Protein AF-A0A955FP61-F1 (afdb_monomer_lite)

Radius of gyration: 30.94 Å; chains: 1; bounding box: 85×29×82 Å

pLDDT: mean 74.04, std 17.56, range [42.38, 94.94]

Foldseek 3Di:
DDDDDDDDDDDDDDDDDDDDDDDDPDPPDPPPPVPDPVVVVVVVVVVVVVVVVVVVVVVVVVVPPPPPPPPVLLVLLCVLVPDQDLVVLCVVCVVVLVVLVVVLVPDDLLPDDQVNLSSLVVNLSNCVSNVVVVSVVVSVVSLVVSVVNPNPSCSYPNNDD

Secondary structure (DSSP, 8-state):
-------------------------------------HHHHHHHHHHHHHHHHHHHHHHHHTT-----TTTHHHHHHHHHHH---HHHHHHHHHHHHHHHHHHHHHS-GGG--HHHHHHHHHHHHHHHHTT-HHHHHHHHHHHHHHHHTT--TT-STT---

Sequence (161 aa):
MKSLKKENDGGVSSGVSESDNSKDKATGKPRFSKKIPLGLIVLVLLIIVTLVNVGFYVNKKNKTNDTPINEESTKNLRDITNNSDAGSLAQQFGRDYDMTKKEVKNSNPANWDKEMLDKAYFNLLYADKAGAFTEVYEFLSVIEVAQKIGVNIDDNSYGID

Structure (mmCIF, N/CA/C/O backbone):
data_AF-A0A955FP61-F1
#
_entry.id   AF-A0A955FP61-F1
#
loop_
_atom_site.group_PDB
_atom_site.id
_atom_site.type_symbol
_atom_site.label_atom_id
_atom_site.label_alt_id
_atom_site.label_comp_id
_atom_site.label_asym_id
_atom_site.label_entity_id
_atom_site.label_seq_id
_atom_site.pdbx_PDB_ins_code
_atom_site.Cartn_x
_atom_site.Cartn_y
_atom_site.Cartn_z
_atom_site.occupancy
_atom_site.B_iso_or_equiv
_atom_site.auth_seq_id
_atom_site.auth_comp_id
_atom_site.auth_asym_id
_atom_site.auth_atom_id
_atom_site.pdbx_PDB_model_num
ATOM 1 N N . MET A 1 1 ? 59.613 -5.692 20.000 1.00 48.16 1 MET A N 1
ATOM 2 C CA . MET A 1 1 ? 60.348 -5.035 21.108 1.00 48.16 1 MET A CA 1
ATOM 3 C C . MET A 1 1 ? 59.548 -3.833 21.595 1.00 48.16 1 MET A C 1
ATOM 5 O O . MET A 1 1 ? 58.988 -3.140 20.761 1.00 48.16 1 MET A O 1
ATOM 9 N N . LYS A 1 2 ? 59.577 -3.608 22.917 1.00 52.34 2 LYS A N 1
ATOM 10 C CA . LYS A 1 2 ? 58.982 -2.520 23.727 1.00 52.34 2 LYS A CA 1
ATOM 11 C C . LYS A 1 2 ? 57.487 -2.611 24.080 1.00 52.34 2 LYS A C 1
ATOM 13 O O . LYS A 1 2 ? 56.613 -2.037 23.450 1.00 52.34 2 LYS A O 1
ATOM 18 N N . SER A 1 3 ? 57.297 -3.328 25.188 1.00 56.00 3 SER A N 1
ATOM 19 C CA . SER A 1 3 ? 56.331 -3.091 26.267 1.00 56.00 3 SER A CA 1
ATOM 20 C C . SER A 1 3 ? 56.427 -1.669 26.850 1.00 56.00 3 SER A C 1
ATOM 22 O O . SER A 1 3 ? 57.508 -1.085 26.780 1.00 56.00 3 SER A O 1
ATOM 24 N N . LEU A 1 4 ? 55.324 -1.181 27.442 1.00 63.31 4 LEU A N 1
ATOM 25 C CA . LEU A 1 4 ? 55.199 -0.248 28.589 1.00 63.31 4 LEU A CA 1
ATOM 26 C C . LEU A 1 4 ? 53.685 -0.073 28.868 1.00 63.31 4 LEU A C 1
ATOM 28 O O . LEU A 1 4 ? 53.003 0.636 28.139 1.00 63.31 4 LEU A O 1
ATOM 32 N N . LYS A 1 5 ? 53.038 -0.906 29.694 1.00 57.28 5 LYS A N 1
ATOM 33 C CA . LYS A 1 5 ? 52.807 -0.772 31.152 1.00 57.28 5 LYS A CA 1
ATOM 34 C C . LYS A 1 5 ? 52.731 0.673 31.680 1.00 57.28 5 LYS A C 1
ATOM 36 O O . LYS A 1 5 ? 53.753 1.349 31.775 1.00 57.28 5 LYS A O 1
ATOM 41 N N . LYS A 1 6 ? 51.543 1.075 32.150 1.00 60.59 6 LYS A N 1
ATOM 42 C CA . LYS A 1 6 ? 51.403 1.927 33.339 1.00 60.59 6 LYS A CA 1
ATOM 43 C C . LYS A 1 6 ? 50.097 1.628 34.081 1.00 60.59 6 LYS A C 1
ATOM 45 O O . LYS A 1 6 ? 49.010 1.893 33.580 1.00 60.59 6 LYS A O 1
ATOM 50 N N . GLU A 1 7 ? 50.275 1.026 35.254 1.00 52.94 7 GLU A N 1
ATOM 51 C CA . GLU A 1 7 ? 49.359 1.043 36.395 1.00 52.94 7 GLU A CA 1
ATOM 52 C C . GLU A 1 7 ? 49.096 2.489 36.839 1.00 52.94 7 GLU A C 1
ATOM 54 O O . GLU A 1 7 ? 49.982 3.342 36.728 1.00 52.94 7 GLU A O 1
ATOM 59 N N . ASN A 1 8 ? 47.915 2.739 37.405 1.00 55.47 8 ASN A N 1
ATOM 60 C CA . ASN A 1 8 ? 47.869 3.446 38.678 1.00 55.47 8 ASN A CA 1
ATOM 61 C C . ASN A 1 8 ? 46.594 3.118 39.460 1.00 55.47 8 ASN A C 1
ATOM 63 O O . ASN A 1 8 ? 45.474 3.260 38.971 1.00 55.47 8 ASN A O 1
ATOM 67 N N . ASP A 1 9 ? 46.869 2.670 40.677 1.00 50.94 9 ASP A N 1
ATOM 68 C CA . ASP A 1 9 ? 46.003 2.329 41.790 1.00 50.94 9 ASP A CA 1
ATOM 69 C C . ASP A 1 9 ? 45.266 3.532 42.398 1.00 50.94 9 ASP A C 1
ATOM 71 O O . ASP A 1 9 ? 45.681 4.684 42.260 1.00 50.94 9 ASP A O 1
ATOM 75 N N . GLY A 1 10 ? 44.250 3.216 43.207 1.00 43.62 10 GLY A N 1
ATOM 76 C CA . GLY A 1 10 ? 43.771 4.068 44.299 1.00 43.62 10 GLY A CA 1
ATOM 77 C C . GLY A 1 10 ? 42.318 4.523 44.124 1.00 43.62 10 GLY A C 1
ATOM 78 O O . GLY A 1 10 ? 41.985 5.183 43.155 1.00 43.62 10 GLY A O 1
ATOM 79 N N . GLY A 1 11 ? 41.383 4.242 45.025 1.00 45.00 11 GLY A N 1
ATOM 80 C CA . GLY A 1 11 ? 41.526 3.652 46.340 1.00 45.00 11 GLY A CA 1
ATOM 81 C C . GLY A 1 11 ? 40.166 3.349 46.960 1.00 45.00 11 GLY A C 1
ATOM 82 O O . GLY A 1 11 ? 39.131 3.907 46.601 1.00 45.00 11 GLY A O 1
ATOM 83 N N . VAL A 1 12 ? 40.224 2.416 47.900 1.00 54.06 12 VAL A N 1
ATOM 84 C CA . VAL A 1 12 ? 39.180 2.043 48.849 1.00 54.06 12 VAL A CA 1
ATOM 85 C C . VAL A 1 12 ? 38.839 3.242 49.737 1.00 54.06 12 VAL A C 1
ATOM 87 O O . VAL A 1 12 ? 39.737 3.872 50.289 1.00 54.06 12 VAL A O 1
ATOM 90 N N . SER A 1 13 ? 37.550 3.502 49.954 1.00 53.47 13 SER A N 1
ATOM 91 C CA . SER A 1 13 ? 37.091 4.123 51.198 1.00 53.47 13 SER A CA 1
ATOM 92 C C . SER A 1 13 ? 35.732 3.556 51.587 1.00 53.47 13 SER A C 1
ATOM 94 O O . SER A 1 13 ? 34.694 3.856 51.001 1.00 53.47 13 SER A O 1
ATOM 96 N N . SER A 1 14 ? 35.788 2.671 52.573 1.00 49.84 14 SER A N 1
ATOM 97 C CA . SER A 1 14 ? 34.681 2.194 53.384 1.00 49.84 14 SER A CA 1
ATOM 98 C C . SER A 1 14 ? 34.187 3.319 54.293 1.00 49.84 14 SER A C 1
ATOM 100 O O . SER A 1 14 ? 34.915 3.760 55.180 1.00 49.84 14 SER A O 1
ATOM 102 N N . GLY A 1 15 ? 32.939 3.738 54.101 1.00 47.25 15 GLY A N 1
ATOM 103 C CA . GLY A 1 15 ? 32.217 4.629 55.003 1.00 47.25 15 GLY A CA 1
ATOM 104 C C . GLY A 1 15 ? 30.875 4.014 55.364 1.00 47.25 15 GLY A C 1
ATOM 105 O O . GLY A 1 15 ? 29.872 4.276 54.709 1.00 47.25 15 GLY A O 1
ATOM 106 N N . VAL A 1 16 ? 30.881 3.165 56.391 1.00 50.62 16 VAL A N 1
ATOM 107 C CA . VAL A 1 16 ? 29.680 2.772 57.131 1.00 50.62 16 VAL A CA 1
ATOM 108 C C . VAL A 1 16 ? 29.126 4.024 57.807 1.00 50.62 16 VAL A C 1
ATOM 110 O O . VAL A 1 16 ? 29.839 4.726 58.522 1.00 50.62 16 VAL A O 1
ATOM 113 N N . SER A 1 17 ? 27.853 4.317 57.577 1.00 54.22 17 SER A N 1
ATOM 114 C CA . SER A 1 17 ? 27.073 5.247 58.392 1.00 54.22 17 SER A CA 1
ATOM 115 C C . SER A 1 17 ? 25.663 4.695 58.483 1.00 54.22 17 SER A C 1
ATOM 117 O O . SER A 1 17 ? 24.809 4.916 57.630 1.00 54.22 17 SER A O 1
ATOM 119 N N . GLU A 1 18 ? 25.487 3.891 59.517 1.00 50.50 18 GLU A N 1
ATOM 120 C CA . GLU A 1 18 ? 24.214 3.467 60.062 1.00 50.50 18 GLU A CA 1
ATOM 121 C C . GLU A 1 18 ? 23.531 4.709 60.652 1.00 50.50 18 GLU A C 1
ATOM 123 O O . GLU A 1 18 ? 24.059 5.348 61.563 1.00 50.50 18 GLU A O 1
ATOM 128 N N . SER A 1 19 ? 22.389 5.101 60.086 1.00 53.44 19 SER A N 1
ATOM 129 C CA . SER A 1 19 ? 21.472 6.034 60.737 1.00 53.44 19 SER A CA 1
ATOM 130 C C . SER A 1 19 ? 20.090 5.403 60.796 1.00 53.44 19 SER A C 1
ATOM 132 O O . SER A 1 19 ? 19.280 5.515 59.872 1.00 53.44 19 SER A O 1
ATOM 134 N N . ASP A 1 20 ? 19.826 4.752 61.920 1.00 60.22 20 ASP A N 1
ATOM 135 C CA . ASP A 1 20 ? 18.477 4.580 62.420 1.00 60.22 20 ASP A CA 1
ATOM 136 C C . ASP A 1 20 ? 17.852 5.959 62.631 1.00 60.22 20 ASP A C 1
ATOM 138 O O . ASP A 1 20 ? 18.305 6.735 63.475 1.00 60.22 20 ASP A O 1
ATOM 142 N N . ASN A 1 21 ? 16.784 6.263 61.891 1.00 48.12 21 ASN A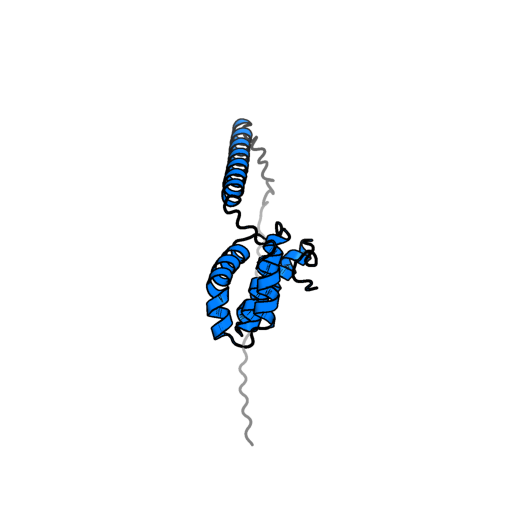 N 1
ATOM 143 C CA . ASN A 1 21 ? 15.639 6.921 62.505 1.00 48.12 21 ASN A CA 1
ATOM 144 C C . ASN A 1 21 ? 14.383 6.927 61.624 1.00 48.12 21 ASN A C 1
ATOM 146 O O . ASN A 1 21 ? 14.282 7.640 60.633 1.00 48.12 21 ASN A O 1
ATOM 150 N N . SER A 1 22 ? 13.367 6.268 62.180 1.00 47.19 22 SER A N 1
ATOM 151 C CA . SER A 1 22 ? 12.054 6.859 62.440 1.00 47.19 22 SER A CA 1
ATOM 152 C C . SER A 1 22 ? 11.037 6.972 61.298 1.00 47.19 22 SER A C 1
ATOM 154 O O . SER A 1 22 ? 11.179 7.742 60.353 1.00 47.19 22 SER A O 1
ATOM 156 N N . LYS A 1 23 ? 9.888 6.355 61.603 1.00 51.38 23 LYS A N 1
ATOM 157 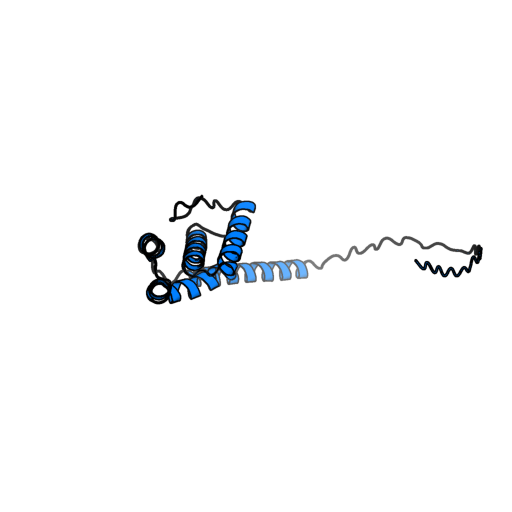C CA . LYS A 1 23 ? 8.517 6.817 61.339 1.00 51.38 23 LYS A CA 1
ATOM 158 C C . LYS A 1 23 ? 7.918 6.497 59.974 1.00 51.38 23 LYS A C 1
ATOM 160 O O . LYS A 1 23 ? 7.997 7.255 59.014 1.00 51.38 23 LYS A O 1
ATOM 165 N N . ASP A 1 24 ? 7.161 5.401 59.987 1.00 58.34 24 ASP A N 1
ATOM 166 C CA . ASP A 1 24 ? 5.723 5.428 59.705 1.00 58.34 24 ASP A CA 1
ATOM 167 C C . ASP A 1 24 ? 5.303 6.261 58.492 1.00 58.34 24 ASP A C 1
ATOM 169 O O . ASP A 1 24 ? 4.616 7.280 58.599 1.00 58.34 24 ASP A O 1
ATOM 173 N N . LYS A 1 25 ? 5.628 5.773 57.292 1.00 54.69 25 LYS A N 1
ATOM 174 C CA . LYS A 1 25 ? 4.861 6.150 56.103 1.00 54.69 25 LYS A CA 1
ATOM 175 C C . LYS A 1 25 ? 3.592 5.310 56.067 1.00 54.69 25 LYS A C 1
ATOM 177 O O . LYS A 1 25 ? 3.543 4.237 55.470 1.00 54.69 25 LYS A O 1
ATOM 182 N N . ALA A 1 26 ? 2.565 5.826 56.736 1.00 56.03 26 ALA A N 1
ATOM 183 C CA . ALA A 1 26 ? 1.195 5.367 56.597 1.00 56.03 26 ALA A CA 1
ATOM 184 C C . ALA A 1 26 ? 0.851 5.217 55.106 1.00 56.03 26 ALA A C 1
ATOM 186 O O . ALA A 1 26 ? 0.808 6.190 54.349 1.00 56.03 26 ALA A O 1
ATOM 187 N N . THR A 1 27 ? 0.600 3.981 54.683 1.00 58.41 27 THR A N 1
ATOM 188 C CA . THR A 1 27 ? 0.040 3.632 53.378 1.00 58.41 27 THR A CA 1
ATOM 189 C C . THR A 1 27 ? -1.433 4.028 53.356 1.00 58.41 27 THR A C 1
ATOM 191 O O . THR A 1 27 ? -2.349 3.208 53.425 1.00 58.41 27 THR A O 1
ATOM 194 N N . GLY A 1 28 ? -1.675 5.335 53.269 1.00 53.75 28 GLY A N 1
ATOM 195 C CA . GLY A 1 28 ? -2.986 5.880 52.961 1.00 53.75 28 GLY A CA 1
ATOM 196 C C . GLY A 1 28 ? -3.380 5.451 51.553 1.00 53.75 28 GLY A C 1
ATOM 197 O O . GLY A 1 28 ? -3.014 6.102 50.579 1.00 53.75 28 GLY A O 1
ATOM 198 N N . LYS A 1 29 ? -4.123 4.342 51.437 1.00 61.84 29 LYS A N 1
ATOM 199 C CA . LYS A 1 29 ? -4.832 3.988 50.202 1.00 61.84 29 LYS A CA 1
ATOM 200 C C . LYS A 1 29 ? -5.656 5.207 49.774 1.00 61.84 29 LYS A C 1
ATOM 202 O O . LYS A 1 29 ? -6.513 5.635 50.553 1.00 61.84 29 LYS A O 1
ATOM 207 N N . PRO A 1 30 ? -5.462 5.756 48.565 1.00 55.22 30 PRO A N 1
ATOM 208 C CA . PRO A 1 30 ? -6.312 6.828 48.088 1.00 55.22 30 PRO A CA 1
ATOM 209 C C . PRO A 1 30 ? -7.721 6.264 47.861 1.00 55.22 30 PRO A C 1
ATOM 211 O O . PRO A 1 30 ? -8.011 5.638 46.844 1.00 55.22 30 PRO A O 1
ATOM 214 N N . ARG A 1 31 ? -8.621 6.466 48.829 1.00 57.84 31 ARG A N 1
ATOM 215 C CA . ARG A 1 31 ? -10.066 6.272 48.652 1.00 57.84 31 ARG A CA 1
ATOM 216 C C . ARG A 1 31 ? -10.605 7.412 47.788 1.00 57.84 31 ARG A C 1
ATOM 218 O O . ARG A 1 31 ? -11.306 8.295 48.269 1.00 57.84 31 ARG A O 1
ATOM 225 N N . PHE A 1 32 ? -10.297 7.397 46.495 1.00 54.22 32 PHE A N 1
ATOM 226 C CA . PHE A 1 32 ? -11.012 8.221 45.523 1.00 54.22 32 PHE A CA 1
ATOM 227 C C . PHE A 1 32 ? -12.272 7.487 45.064 1.00 54.22 32 PHE A C 1
ATOM 229 O O . PHE A 1 32 ? -12.376 7.061 43.921 1.00 54.22 32 PHE A O 1
ATOM 236 N N . SER A 1 33 ? -13.278 7.385 45.937 1.00 56.75 33 SER A N 1
ATOM 237 C CA . SER A 1 33 ? -14.651 7.153 45.474 1.00 56.75 33 SER A CA 1
ATOM 238 C C . SER A 1 33 ? -15.241 8.490 45.019 1.00 56.75 33 SER A C 1
ATOM 240 O O . SER A 1 33 ? -16.196 9.006 45.607 1.00 56.75 33 SER A O 1
ATOM 242 N N . LYS A 1 34 ? -14.631 9.111 44.003 1.00 61.41 34 LYS A N 1
ATOM 243 C CA . LYS A 1 34 ? -15.261 10.240 43.319 1.00 61.41 34 LYS A CA 1
ATOM 244 C C . LYS A 1 34 ? -16.435 9.658 42.544 1.00 61.41 34 LYS A C 1
ATOM 246 O O . LYS A 1 34 ? -16.255 9.073 41.482 1.00 61.41 34 LYS A O 1
ATOM 251 N N . LYS A 1 35 ? -17.632 9.761 43.126 1.00 69.94 35 LYS A N 1
ATOM 252 C CA . LYS A 1 35 ? -18.886 9.483 42.428 1.00 69.94 35 LYS A CA 1
ATOM 253 C C . LYS A 1 35 ? -18.916 10.417 41.224 1.00 69.94 35 LYS A C 1
ATOM 255 O O . LYS A 1 35 ? -19.054 11.626 41.393 1.00 69.94 35 LYS A O 1
ATOM 260 N N . ILE A 1 36 ? -18.686 9.869 40.035 1.00 67.88 36 ILE A N 1
ATOM 261 C CA . ILE A 1 36 ? -18.787 10.637 38.799 1.00 67.88 36 ILE A CA 1
ATOM 262 C C . ILE A 1 36 ? -20.250 11.080 38.714 1.00 67.88 36 ILE A C 1
ATOM 264 O O . ILE A 1 36 ? -21.139 10.227 38.812 1.00 67.88 36 ILE A O 1
ATOM 268 N N . PRO A 1 37 ? -20.529 12.389 38.618 1.00 77.06 37 PRO A N 1
ATOM 269 C CA . PRO A 1 37 ? -21.898 12.857 38.516 1.00 77.06 37 PRO A CA 1
ATOM 270 C C . PRO A 1 37 ? -22.517 12.231 37.268 1.00 77.06 37 PRO A C 1
ATOM 272 O O . PRO A 1 37 ? -21.933 12.295 36.187 1.00 77.06 37 PRO A O 1
ATOM 275 N N . LEU A 1 38 ? -23.688 11.613 37.427 1.00 75.25 38 LEU A N 1
ATOM 276 C CA . LEU A 1 38 ? -24.368 10.857 36.370 1.00 75.25 38 LEU A CA 1
ATOM 277 C C . LEU A 1 38 ? -24.505 11.680 35.071 1.00 75.25 38 LEU A C 1
ATOM 279 O O . LEU A 1 38 ? -24.366 11.144 33.977 1.00 75.25 38 LEU A O 1
ATOM 283 N N . GLY A 1 39 ? -24.669 13.003 35.195 1.00 79.69 39 GLY A N 1
ATOM 284 C CA . GLY A 1 39 ? -24.723 13.928 34.061 1.00 79.69 39 GLY A CA 1
ATOM 285 C C . GLY A 1 39 ? -23.446 13.979 33.212 1.00 79.69 39 GLY A C 1
ATOM 286 O O . GLY A 1 39 ? -23.534 14.152 32.001 1.00 79.69 39 GLY A O 1
ATOM 287 N N . LEU A 1 40 ? -22.267 13.766 33.801 1.00 78.12 40 LEU A N 1
ATOM 288 C CA . LEU A 1 40 ? -20.998 13.761 33.066 1.00 78.12 40 LEU A CA 1
ATOM 289 C C . LEU A 1 40 ? -20.823 12.470 32.256 1.00 78.12 40 LEU A C 1
ATOM 291 O O . LEU A 1 40 ? -20.284 12.510 31.156 1.00 78.12 40 LEU A O 1
ATOM 295 N N . ILE A 1 41 ? -21.361 11.346 32.743 1.00 80.00 41 ILE A N 1
ATOM 296 C CA . ILE A 1 41 ? -21.409 10.084 31.988 1.00 80.00 41 ILE A CA 1
ATOM 297 C C . ILE A 1 41 ? -22.337 10.230 30.774 1.00 80.00 41 ILE A C 1
ATOM 299 O O . ILE A 1 41 ? -21.962 9.850 29.667 1.00 80.00 41 ILE A O 1
ATOM 303 N N . VAL A 1 42 ? -23.516 10.836 30.959 1.00 83.69 42 VAL A N 1
ATOM 304 C CA . VAL A 1 42 ? -24.467 11.085 29.862 1.00 83.69 42 VAL A CA 1
ATOM 305 C C . VAL A 1 42 ? -23.868 12.023 28.809 1.00 83.69 42 VAL A C 1
ATOM 307 O O . VAL A 1 42 ? -23.976 11.742 27.618 1.00 83.69 42 VAL A O 1
ATOM 310 N N . LEU A 1 43 ? -23.177 13.091 29.224 1.00 85.25 43 LEU A N 1
ATOM 311 C CA . LEU A 1 43 ? -22.505 14.013 28.303 1.00 85.25 43 LEU A CA 1
ATOM 312 C C . LEU A 1 43 ? -21.437 13.298 27.456 1.00 85.25 43 LEU A C 1
ATOM 314 O O . LEU A 1 43 ? -21.396 13.473 26.240 1.00 85.25 43 LEU A O 1
ATOM 318 N N . VAL A 1 44 ? -20.602 12.463 28.082 1.00 84.50 44 VAL A N 1
ATOM 319 C CA . VAL A 1 44 ? -19.557 11.700 27.378 1.00 84.50 44 VAL A CA 1
ATOM 320 C C . VAL A 1 44 ? -20.173 10.715 26.383 1.00 84.50 44 VAL A C 1
ATOM 322 O O . VAL A 1 44 ? -19.708 10.632 25.247 1.00 84.50 44 VAL A O 1
ATOM 325 N N . LEU A 1 45 ? -21.254 10.024 26.756 1.00 83.69 45 LEU A N 1
ATOM 326 C CA . LEU A 1 45 ? -21.962 9.119 25.846 1.00 83.69 45 LEU A CA 1
ATOM 327 C C . LEU A 1 45 ? -22.548 9.855 24.633 1.00 83.69 45 LEU A C 1
ATOM 329 O O . LEU A 1 45 ? -22.414 9.369 23.512 1.00 83.69 45 LEU A O 1
ATOM 333 N N . LEU A 1 46 ? -23.132 11.043 24.824 1.00 85.25 46 LEU A N 1
A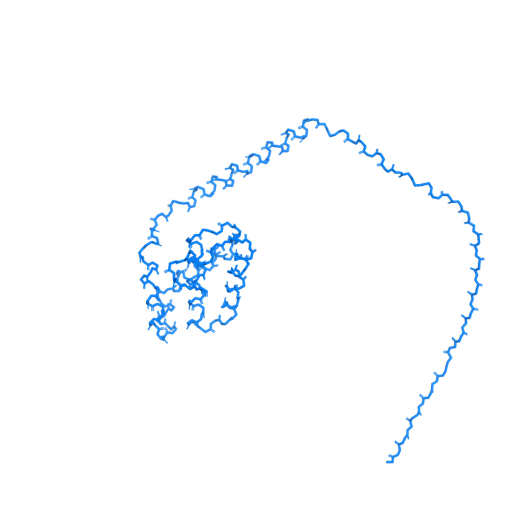TOM 334 C CA . LEU A 1 46 ? -23.651 11.854 23.716 1.00 85.25 46 LEU A CA 1
ATOM 335 C C . LEU A 1 46 ? -22.543 12.297 22.754 1.00 85.25 46 LEU A C 1
ATOM 337 O O . LEU A 1 46 ? -22.734 12.249 21.537 1.00 85.25 46 LEU A O 1
ATOM 341 N N . ILE A 1 47 ? -21.372 12.677 23.273 1.00 83.12 47 ILE A N 1
ATOM 342 C CA . ILE A 1 47 ? -20.215 13.038 22.443 1.00 83.12 47 ILE A CA 1
ATOM 343 C C . ILE A 1 47 ? -19.748 11.829 21.625 1.00 83.12 47 ILE A C 1
ATOM 345 O O . ILE A 1 47 ? -19.554 11.958 20.418 1.00 83.12 47 ILE A O 1
ATOM 349 N N . ILE A 1 48 ? -19.636 10.647 22.240 1.00 80.50 48 ILE A N 1
ATOM 350 C CA . ILE A 1 48 ? -19.228 9.416 21.543 1.00 80.50 48 ILE A CA 1
ATOM 351 C C . ILE A 1 48 ? -20.218 9.069 20.423 1.00 80.50 48 ILE A C 1
ATOM 353 O O . ILE A 1 48 ? -19.797 8.843 19.292 1.00 80.50 48 ILE A O 1
ATOM 357 N N . VAL A 1 49 ? -21.528 9.092 20.692 1.00 82.94 49 VAL A N 1
ATOM 358 C CA . VAL A 1 49 ? -22.562 8.821 19.674 1.00 82.94 49 VAL A CA 1
ATOM 359 C C . VAL A 1 49 ? -22.497 9.836 18.531 1.00 82.94 49 VAL A C 1
ATOM 361 O O . VAL A 1 49 ? -22.626 9.470 17.362 1.00 82.94 49 VAL A O 1
ATOM 364 N N . THR A 1 50 ? -22.249 11.108 18.847 1.00 77.44 50 THR A N 1
ATOM 365 C CA . THR A 1 50 ? -22.103 12.160 17.833 1.00 77.44 50 THR A CA 1
ATOM 366 C C . THR A 1 50 ? -20.866 11.922 16.965 1.00 77.44 50 THR A C 1
ATOM 368 O O . THR A 1 50 ? -20.960 12.004 15.743 1.00 77.44 50 THR A O 1
ATOM 371 N N . LEU A 1 51 ? -19.728 11.552 17.561 1.00 75.62 51 LEU A N 1
ATOM 372 C CA . LEU A 1 51 ? -18.500 11.230 16.827 1.00 75.62 51 LEU A CA 1
ATOM 373 C C . LEU A 1 51 ? -18.665 9.995 15.933 1.00 75.62 51 LEU A C 1
ATOM 375 O O . LEU A 1 51 ? -18.224 10.020 14.786 1.00 75.62 51 LEU A O 1
ATOM 379 N N . VAL A 1 52 ? -19.351 8.951 16.411 1.00 75.31 52 VAL A N 1
ATOM 380 C CA . VAL A 1 52 ? -19.662 7.755 15.608 1.00 75.31 52 VAL A CA 1
ATOM 381 C C . VAL A 1 52 ? -20.545 8.120 14.414 1.00 75.31 52 VAL A C 1
ATOM 383 O O . VAL A 1 52 ? -20.244 7.721 13.291 1.00 75.31 52 VAL A O 1
ATOM 386 N N . ASN A 1 53 ? -21.584 8.936 14.616 1.00 76.75 53 ASN A N 1
ATOM 387 C CA . ASN A 1 53 ? -22.462 9.380 13.530 1.00 76.75 53 ASN A CA 1
ATOM 388 C C . ASN A 1 53 ? -21.735 10.260 12.504 1.00 76.75 53 ASN A C 1
ATOM 390 O O . ASN A 1 53 ? -21.944 10.087 11.304 1.00 76.75 53 ASN A O 1
ATOM 394 N N . VAL A 1 54 ? -20.860 11.172 12.942 1.00 70.50 54 VAL A N 1
ATOM 395 C CA . VAL A 1 54 ? -20.043 11.997 12.035 1.00 70.50 54 VAL A CA 1
ATOM 396 C C . VAL A 1 54 ? -19.050 11.129 11.260 1.00 70.50 54 VAL A C 1
ATOM 398 O O . VAL A 1 54 ? -18.950 11.277 10.044 1.00 70.50 54 VAL A O 1
ATOM 401 N N . GLY A 1 55 ? -18.381 10.178 11.918 1.00 60.97 55 GLY A N 1
ATOM 402 C CA . GLY A 1 55 ? -17.490 9.219 11.260 1.00 60.97 55 GLY A CA 1
ATOM 403 C C . GLY A 1 55 ? -18.217 8.381 10.207 1.00 60.97 55 GLY A C 1
ATOM 404 O O . GLY A 1 55 ? -17.744 8.259 9.078 1.00 60.97 55 GLY A O 1
ATOM 405 N N . PHE A 1 56 ? -19.418 7.889 10.524 1.00 65.06 56 PHE A N 1
ATOM 406 C CA . PHE A 1 56 ? -20.250 7.141 9.578 1.00 65.06 56 PHE A CA 1
ATOM 407 C C . PHE A 1 56 ? -20.740 8.016 8.416 1.00 65.06 56 PHE A C 1
ATOM 409 O O . PHE A 1 56 ? -20.805 7.559 7.277 1.00 65.06 56 PHE A O 1
ATOM 416 N N . TYR A 1 57 ? -21.055 9.287 8.674 1.00 65.56 57 TYR A N 1
ATOM 417 C CA . TYR A 1 57 ? -21.507 10.231 7.653 1.00 65.56 57 TYR A CA 1
ATOM 418 C C . TYR A 1 57 ? -20.387 10.632 6.684 1.00 65.56 57 TYR A C 1
ATOM 420 O O . TYR A 1 57 ? -20.618 10.687 5.475 1.00 65.56 57 TYR A O 1
ATOM 428 N N . VAL A 1 58 ? -19.167 10.855 7.184 1.00 59.47 58 VAL A N 1
ATOM 429 C CA . VAL A 1 58 ? -17.978 11.095 6.348 1.00 59.47 58 VAL A CA 1
ATOM 430 C C . VAL A 1 58 ? -17.630 9.839 5.542 1.00 59.47 58 VAL A C 1
ATOM 432 O O . VAL A 1 58 ? -17.423 9.934 4.334 1.00 59.47 58 VAL A O 1
ATOM 435 N N . ASN A 1 59 ? -17.687 8.655 6.161 1.00 55.09 59 ASN A N 1
ATOM 436 C CA . ASN A 1 59 ? -17.482 7.380 5.468 1.00 55.09 59 ASN A CA 1
ATOM 437 C C . ASN A 1 59 ? -18.533 7.139 4.367 1.00 55.09 59 ASN A C 1
ATOM 439 O O . ASN A 1 59 ? -18.211 6.673 3.279 1.00 55.09 59 ASN A O 1
ATOM 443 N N . LYS A 1 60 ? -19.798 7.517 4.605 1.00 53.94 60 LYS A N 1
ATOM 444 C CA . LYS A 1 60 ? -20.878 7.380 3.617 1.00 53.94 60 LYS A CA 1
ATOM 445 C C . LYS A 1 60 ? -20.731 8.351 2.442 1.00 53.94 60 LYS A C 1
ATOM 447 O O . LYS A 1 60 ? -21.074 7.985 1.325 1.00 53.94 60 LYS A O 1
ATOM 452 N N . LYS A 1 61 ? -20.217 9.566 2.663 1.00 47.78 61 LYS A N 1
ATOM 453 C CA . LYS A 1 61 ? -20.001 10.545 1.583 1.00 47.78 61 LYS A CA 1
ATOM 454 C C . LYS A 1 61 ? -18.824 10.197 0.671 1.00 47.78 61 LYS A C 1
ATOM 456 O O . LYS A 1 61 ? -18.902 10.494 -0.518 1.00 47.78 61 LYS A O 1
ATOM 461 N N . ASN A 1 62 ? -17.809 9.498 1.181 1.00 50.72 62 ASN A N 1
ATOM 462 C CA . ASN A 1 62 ? -16.681 9.025 0.371 1.00 50.72 62 ASN A CA 1
ATOM 463 C C . ASN A 1 62 ? -17.013 7.825 -0.531 1.00 50.72 62 ASN A C 1
ATOM 465 O O . ASN A 1 62 ? -16.211 7.492 -1.393 1.00 50.72 62 ASN A O 1
ATOM 469 N N . LYS A 1 63 ? -18.204 7.226 -0.407 1.00 47.75 63 LYS A N 1
ATOM 470 C CA . LYS A 1 63 ? -18.688 6.187 -1.333 1.00 47.75 63 LYS A CA 1
ATOM 471 C C . LYS A 1 63 ? -19.371 6.739 -2.592 1.00 47.75 63 LYS A C 1
ATOM 473 O O . LYS A 1 63 ? -19.953 5.971 -3.338 1.00 47.75 63 LYS A O 1
ATOM 478 N N . THR A 1 64 ? -19.332 8.055 -2.831 1.00 42.38 64 THR A N 1
ATOM 479 C CA . THR A 1 64 ? -20.039 8.694 -3.966 1.00 42.38 64 THR A CA 1
ATOM 480 C C . THR A 1 64 ? -19.118 9.076 -5.128 1.00 42.38 64 THR A C 1
ATOM 482 O O . THR A 1 64 ? -19.438 9.984 -5.887 1.00 42.38 64 THR A O 1
ATOM 485 N N . ASN A 1 65 ? -17.984 8.390 -5.274 1.00 43.56 65 ASN A N 1
ATOM 486 C CA . ASN A 1 65 ? -17.239 8.340 -6.530 1.00 43.56 65 ASN A CA 1
ATOM 487 C C . ASN A 1 65 ? -17.229 6.883 -6.999 1.00 43.56 65 ASN A C 1
ATOM 489 O O . ASN A 1 65 ? -16.207 6.206 -6.956 1.00 43.56 65 ASN A O 1
ATOM 493 N N . ASP A 1 66 ? -18.410 6.407 -7.401 1.00 45.06 66 ASP A N 1
ATOM 494 C CA . ASP A 1 66 ? -18.568 5.215 -8.230 1.00 45.06 66 ASP A CA 1
ATOM 495 C C . ASP A 1 66 ? -17.891 5.472 -9.586 1.00 45.06 66 ASP A C 1
ATOM 497 O O . ASP A 1 66 ? -18.520 5.853 -10.572 1.00 45.06 66 ASP A O 1
ATOM 501 N N . THR A 1 67 ? -16.585 5.258 -9.647 1.00 44.12 67 THR A N 1
ATOM 502 C CA . THR A 1 67 ? -16.027 4.527 -10.782 1.00 44.12 67 THR A CA 1
ATOM 503 C C . THR A 1 67 ? -15.808 3.113 -10.274 1.00 44.12 67 THR A C 1
ATOM 505 O O . THR A 1 67 ? -14.967 2.930 -9.393 1.00 44.12 67 THR A O 1
ATOM 508 N N . PRO A 1 68 ? -16.576 2.115 -10.740 1.00 42.72 68 PRO A N 1
ATOM 509 C CA . PRO A 1 68 ? -16.368 0.743 -10.316 1.00 42.72 68 PRO A CA 1
ATOM 510 C C . PRO A 1 68 ? -14.992 0.281 -10.804 1.00 42.72 68 PRO A C 1
ATOM 512 O O . PRO A 1 68 ? -14.818 -0.077 -11.966 1.00 42.72 68 PRO A O 1
ATOM 515 N N . ILE A 1 69 ? -14.011 0.247 -9.900 1.00 48.81 69 ILE A N 1
ATOM 516 C CA . ILE A 1 69 ? -12.704 -0.393 -10.105 1.00 48.81 69 ILE A CA 1
ATOM 517 C C . ILE A 1 69 ? -12.891 -1.921 -10.008 1.00 48.81 69 ILE A C 1
ATOM 519 O O . ILE A 1 69 ? -12.248 -2.588 -9.206 1.00 48.81 69 ILE A O 1
ATOM 523 N N . ASN A 1 70 ? -13.842 -2.489 -10.757 1.00 44.03 70 ASN A N 1
ATOM 524 C CA . ASN A 1 70 ? -14.158 -3.924 -10.706 1.00 44.03 70 ASN A CA 1
ATOM 525 C C . ASN A 1 70 ? -14.026 -4.652 -12.051 1.00 44.03 70 ASN A C 1
ATOM 527 O O . ASN A 1 70 ? -14.203 -5.861 -12.100 1.00 44.03 70 ASN A O 1
ATOM 531 N N . GLU A 1 71 ? -13.607 -3.965 -13.114 1.00 46.47 71 GLU A N 1
ATOM 532 C CA . GLU A 1 71 ? -13.087 -4.623 -14.326 1.00 46.47 71 GLU A CA 1
ATOM 533 C C . GLU A 1 71 ? -11.741 -4.025 -14.759 1.00 46.47 71 GLU A C 1
ATOM 535 O O . GLU A 1 71 ? -10.834 -4.751 -15.168 1.00 46.47 71 GLU A O 1
ATOM 540 N N . GLU A 1 72 ? -11.551 -2.715 -14.585 1.00 50.12 72 GLU A N 1
ATOM 541 C CA . GLU A 1 72 ? -10.339 -2.016 -15.027 1.00 50.12 72 GLU A CA 1
ATOM 542 C C . GLU A 1 72 ? -9.093 -2.378 -14.201 1.00 50.12 72 GLU A C 1
ATOM 544 O O . GLU A 1 72 ? -8.013 -2.535 -14.758 1.00 50.12 72 GLU A O 1
ATOM 549 N N . SER A 1 73 ? -9.229 -2.644 -12.902 1.00 47.91 73 SER A N 1
ATOM 550 C CA . SER A 1 73 ? -8.132 -3.074 -12.014 1.00 47.91 73 SER A CA 1
ATOM 551 C C . SER A 1 73 ? -7.510 -4.410 -12.428 1.00 47.91 73 SER A C 1
ATOM 553 O O . SER A 1 73 ? -6.287 -4.540 -12.418 1.00 47.91 73 SER A O 1
ATOM 555 N N . THR A 1 74 ? -8.313 -5.383 -12.880 1.00 51.44 74 THR A N 1
ATOM 556 C CA . THR A 1 74 ? -7.775 -6.652 -13.416 1.00 51.44 74 THR A CA 1
ATOM 557 C C . THR A 1 74 ? -7.052 -6.463 -14.754 1.00 51.44 74 THR A C 1
ATOM 559 O O . THR A 1 74 ? -6.069 -7.153 -15.035 1.00 51.44 74 THR A O 1
ATOM 562 N N . LYS A 1 75 ? -7.486 -5.492 -15.569 1.00 54.91 75 LYS A N 1
ATOM 563 C CA . LYS A 1 75 ? -6.824 -5.120 -16.827 1.00 54.91 75 LYS A CA 1
ATOM 564 C C . LYS A 1 75 ? -5.500 -4.392 -16.571 1.00 54.91 75 LYS A C 1
ATOM 566 O O . LYS A 1 75 ? -4.483 -4.757 -17.158 1.00 54.91 75 LYS A O 1
ATOM 571 N N . ASN A 1 76 ? -5.495 -3.455 -15.624 1.00 61.28 76 ASN A N 1
ATOM 572 C CA . ASN A 1 76 ? -4.319 -2.691 -15.206 1.00 61.28 76 ASN A CA 1
ATOM 573 C C . ASN A 1 76 ? -3.191 -3.608 -14.710 1.00 61.28 76 ASN A C 1
ATOM 575 O O . ASN A 1 76 ? -2.021 -3.331 -14.928 1.00 61.28 76 ASN A O 1
ATOM 579 N N . LEU A 1 77 ? -3.534 -4.749 -14.118 1.00 63.56 77 LEU A N 1
ATOM 580 C CA . LEU A 1 77 ? -2.606 -5.764 -13.621 1.00 63.56 77 LEU A CA 1
ATOM 581 C C . LEU A 1 77 ? -1.764 -6.421 -14.716 1.00 63.56 77 LEU A C 1
ATOM 583 O O . LEU A 1 77 ? -0.536 -6.396 -14.655 1.00 63.56 77 LEU A O 1
ATOM 587 N N . ARG A 1 78 ? -2.423 -6.974 -15.747 1.00 62.44 78 ARG A N 1
ATOM 588 C CA . ARG A 1 78 ? -1.721 -7.529 -16.912 1.00 62.44 78 ARG A CA 1
ATOM 589 C C . ARG A 1 78 ? -0.850 -6.459 -17.546 1.00 62.44 78 ARG A C 1
ATOM 591 O O . ARG A 1 78 ? 0.276 -6.754 -17.925 1.00 62.44 78 ARG A O 1
ATOM 598 N N . ASP A 1 79 ? -1.345 -5.233 -17.619 1.00 64.44 79 ASP A N 1
ATOM 599 C CA . ASP A 1 79 ? -0.615 -4.132 -18.230 1.00 64.44 79 ASP A CA 1
ATOM 600 C C . ASP A 1 79 ? 0.610 -3.710 -17.393 1.00 64.44 79 ASP A C 1
ATOM 602 O O . ASP A 1 79 ? 1.664 -3.451 -17.969 1.00 64.44 79 ASP A O 1
ATOM 606 N N . ILE A 1 80 ? 0.544 -3.726 -16.056 1.00 68.12 80 ILE A N 1
ATOM 607 C CA . ILE A 1 80 ? 1.696 -3.475 -15.166 1.00 68.12 80 ILE A CA 1
ATOM 608 C C . ILE A 1 80 ? 2.711 -4.618 -15.242 1.00 68.12 80 ILE A C 1
ATOM 610 O O . ILE A 1 80 ? 3.915 -4.379 -15.345 1.00 68.12 80 ILE A O 1
ATOM 614 N N . THR A 1 81 ? 2.258 -5.874 -15.207 1.00 68.56 81 THR A N 1
ATOM 615 C CA . THR A 1 81 ? 3.159 -7.032 -15.257 1.00 68.56 81 THR A CA 1
ATOM 616 C C . THR A 1 81 ? 3.864 -7.141 -16.611 1.00 68.56 81 THR A C 1
ATOM 618 O O . THR A 1 81 ? 5.054 -7.471 -16.637 1.00 68.56 81 THR A O 1
ATOM 621 N N . ASN A 1 82 ? 3.158 -6.830 -17.705 1.00 70.75 82 ASN A N 1
ATOM 622 C CA . ASN A 1 82 ? 3.673 -6.891 -19.075 1.00 70.75 82 ASN A CA 1
ATOM 623 C C . ASN A 1 82 ? 4.473 -5.647 -19.488 1.00 70.75 82 ASN A C 1
ATOM 625 O O . ASN A 1 82 ? 5.259 -5.731 -20.432 1.00 70.75 82 ASN A O 1
ATOM 629 N N . ASN A 1 83 ? 4.312 -4.510 -18.806 1.00 66.00 83 ASN A N 1
ATOM 630 C CA . ASN A 1 83 ? 5.173 -3.354 -19.029 1.00 66.00 83 ASN A CA 1
ATOM 631 C C . ASN A 1 83 ? 6.573 -3.626 -18.462 1.00 66.00 83 ASN A C 1
ATOM 633 O O . ASN A 1 83 ? 6.768 -3.812 -17.260 1.00 66.00 83 ASN A O 1
ATOM 637 N N . SER A 1 84 ? 7.565 -3.646 -19.350 1.00 65.00 84 SER A N 1
ATOM 638 C CA . SER A 1 84 ? 8.981 -3.779 -18.991 1.00 65.00 84 SER A CA 1
ATOM 639 C C . SER A 1 84 ? 9.682 -2.434 -18.791 1.00 65.00 84 SER A C 1
ATOM 641 O O . SER A 1 84 ? 10.826 -2.412 -18.351 1.00 65.00 84 SER A O 1
ATOM 643 N N . ASP A 1 85 ? 9.029 -1.325 -19.151 1.00 78.81 85 ASP A N 1
ATOM 644 C CA . ASP A 1 85 ? 9.593 0.022 -19.083 1.00 78.81 85 ASP A CA 1
ATOM 645 C C . ASP A 1 85 ? 8.913 0.861 -17.992 1.00 78.81 85 ASP A C 1
ATOM 647 O O . ASP A 1 85 ? 7.704 1.106 -18.025 1.00 78.81 85 ASP A O 1
ATOM 651 N N . ALA A 1 86 ? 9.713 1.341 -17.039 1.00 76.69 86 ALA A N 1
ATOM 652 C CA . ALA A 1 86 ? 9.247 2.174 -15.934 1.00 76.69 86 ALA A CA 1
ATOM 653 C C . ALA A 1 86 ? 8.696 3.532 -16.410 1.00 76.69 86 ALA A C 1
ATOM 655 O O . ALA A 1 86 ? 7.795 4.085 -15.778 1.00 76.69 86 ALA A O 1
ATOM 656 N N . GLY A 1 87 ? 9.194 4.066 -17.534 1.00 74.62 87 GLY A N 1
ATOM 657 C CA . GLY A 1 87 ? 8.699 5.323 -18.104 1.00 74.62 87 GLY A CA 1
ATOM 658 C C . GLY A 1 87 ? 7.253 5.209 -18.593 1.00 74.62 87 GLY A C 1
ATOM 659 O O . GLY A 1 87 ? 6.407 6.040 -18.257 1.00 74.62 87 GLY A O 1
ATOM 660 N N . SER A 1 88 ? 6.962 4.142 -19.333 1.00 80.62 88 SER A N 1
ATOM 661 C CA . SER A 1 88 ? 5.622 3.814 -19.833 1.00 80.62 88 SER A CA 1
ATOM 662 C C . SER A 1 88 ? 4.646 3.506 -18.692 1.00 80.62 88 SER A C 1
ATOM 664 O O . SER A 1 88 ? 3.510 3.985 -18.694 1.00 80.62 88 SER A O 1
ATOM 666 N N . LEU A 1 89 ? 5.121 2.803 -17.658 1.00 81.62 89 LEU A N 1
ATOM 667 C CA . LEU A 1 89 ? 4.355 2.530 -16.444 1.00 81.62 89 LEU A CA 1
ATOM 668 C C . LEU A 1 89 ? 3.921 3.823 -15.734 1.00 81.62 89 LEU A C 1
ATOM 670 O O . LEU A 1 89 ? 2.753 3.976 -15.375 1.00 81.62 89 LEU A O 1
ATOM 674 N N . ALA A 1 90 ? 4.846 4.774 -15.572 1.00 83.38 90 ALA A N 1
ATOM 675 C CA . ALA A 1 90 ? 4.568 6.040 -14.903 1.00 83.38 90 ALA A CA 1
ATOM 676 C C . ALA A 1 90 ? 3.584 6.924 -15.679 1.00 83.38 90 ALA A C 1
ATOM 678 O O . ALA A 1 90 ? 2.735 7.577 -15.071 1.00 83.38 90 ALA A O 1
ATOM 679 N N . GLN A 1 91 ? 3.652 6.927 -17.013 1.00 82.00 91 GLN A N 1
ATOM 680 C CA . GLN A 1 91 ? 2.694 7.667 -17.839 1.00 82.00 91 GLN A CA 1
ATOM 681 C C . GLN A 1 91 ? 1.281 7.090 -17.752 1.00 82.00 91 GLN A C 1
ATOM 683 O O . GLN A 1 91 ? 0.316 7.854 -17.726 1.00 82.00 91 GLN A O 1
ATOM 688 N N . GLN A 1 92 ? 1.160 5.763 -17.707 1.00 83.62 92 GLN A N 1
ATOM 689 C CA . GLN A 1 92 ? -0.133 5.088 -17.735 1.00 83.62 92 GLN A CA 1
ATOM 690 C C . GLN A 1 92 ? -0.793 5.027 -16.352 1.00 83.62 92 GLN A C 1
ATOM 692 O O . GLN A 1 92 ? -1.985 5.291 -16.239 1.00 83.62 92 GLN A O 1
ATOM 697 N N . PHE A 1 93 ? -0.020 4.731 -15.305 1.00 87.06 93 PHE A N 1
ATOM 698 C CA . PHE A 1 93 ? -0.550 4.410 -13.974 1.00 87.06 93 PHE A CA 1
ATOM 699 C C . PHE A 1 93 ? -0.070 5.347 -12.865 1.00 87.06 93 PHE A C 1
ATOM 701 O O . PHE A 1 93 ? -0.527 5.224 -11.731 1.00 87.06 93 PHE A O 1
ATOM 708 N N . GLY A 1 94 ? 0.820 6.303 -13.152 1.00 88.50 94 GLY A N 1
ATOM 709 C CA . GLY A 1 94 ? 1.416 7.156 -12.117 1.00 88.50 94 GLY A CA 1
ATOM 710 C C . GLY A 1 94 ? 0.388 7.963 -11.318 1.00 88.50 94 GLY A C 1
ATOM 711 O O . GLY A 1 94 ? 0.519 8.100 -10.104 1.00 88.50 94 GLY A O 1
ATOM 712 N N . ARG A 1 95 ? -0.683 8.438 -11.972 1.00 89.69 95 ARG A N 1
ATOM 713 C CA . ARG A 1 95 ? -1.776 9.150 -11.287 1.00 89.69 95 ARG A CA 1
ATOM 714 C C . ARG A 1 95 ? -2.523 8.243 -10.312 1.00 89.69 95 ARG A C 1
ATOM 716 O O . ARG A 1 95 ? -2.796 8.665 -9.189 1.00 89.69 95 ARG A O 1
ATOM 723 N N . ASP A 1 96 ? -2.863 7.038 -10.754 1.00 88.38 96 ASP A N 1
ATOM 724 C CA . ASP A 1 96 ? -3.603 6.083 -9.934 1.00 88.38 96 ASP A CA 1
ATOM 725 C C . ASP A 1 96 ? -2.740 5.644 -8.759 1.00 88.38 96 ASP A C 1
ATOM 727 O O . ASP A 1 96 ? -3.206 5.707 -7.628 1.00 88.38 96 ASP A O 1
ATOM 731 N N . TYR A 1 97 ? -1.454 5.365 -8.999 1.00 92.25 97 TYR A N 1
ATOM 732 C CA . TYR A 1 97 ? -0.472 5.071 -7.958 1.00 92.25 97 TYR A CA 1
ATOM 733 C C . TYR A 1 97 ? -0.396 6.165 -6.891 1.00 92.25 97 TYR A C 1
ATOM 735 O O . TYR A 1 97 ? -0.499 5.868 -5.703 1.00 92.25 97 TYR A O 1
ATOM 743 N N . ASP A 1 98 ? -0.278 7.439 -7.267 1.00 92.06 98 ASP A N 1
ATOM 744 C CA . ASP A 1 98 ? -0.201 8.533 -6.290 1.00 92.06 98 ASP A CA 1
ATOM 745 C C . ASP A 1 98 ? -1.470 8.664 -5.433 1.00 92.06 98 ASP A C 1
ATOM 747 O O . ASP A 1 98 ? -1.405 9.044 -4.255 1.00 92.06 98 ASP A O 1
ATOM 751 N N . MET A 1 99 ? -2.628 8.367 -6.018 1.00 91.94 99 MET A N 1
ATOM 752 C CA . MET A 1 99 ? -3.923 8.405 -5.347 1.00 91.94 99 MET A CA 1
ATOM 753 C C . MET A 1 99 ? -4.088 7.205 -4.410 1.00 91.94 99 MET A C 1
ATOM 755 O O . MET A 1 99 ? -4.274 7.390 -3.202 1.00 91.94 99 MET A O 1
ATOM 759 N N . THR A 1 100 ? -3.915 5.986 -4.920 1.00 93.06 100 THR A N 1
ATOM 760 C CA . THR A 1 100 ? -4.055 4.749 -4.144 1.00 93.06 100 THR A CA 1
ATOM 761 C C . THR A 1 100 ? -2.980 4.623 -3.075 1.00 93.06 100 THR A C 1
ATOM 763 O O . THR A 1 100 ? -3.263 4.112 -1.994 1.00 93.06 100 THR A O 1
ATOM 766 N N . LYS A 1 101 ? -1.758 5.121 -3.300 1.00 94.50 101 LYS A N 1
ATOM 767 C CA . LYS A 1 101 ? 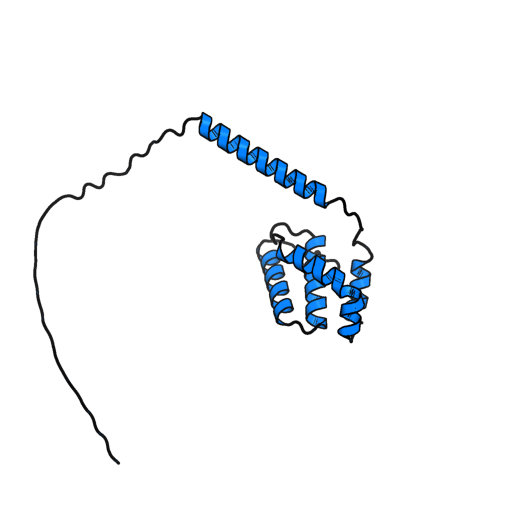-0.697 5.172 -2.278 1.00 94.50 101 LYS A CA 1
ATOM 768 C C . LYS A 1 101 ? -1.132 5.991 -1.072 1.00 94.50 101 LYS A C 1
ATOM 770 O O . LYS A 1 101 ? -0.907 5.576 0.064 1.00 94.50 101 LYS A O 1
ATOM 775 N N . LYS A 1 102 ? -1.760 7.150 -1.292 1.00 93.75 102 LYS A N 1
ATOM 776 C CA . LYS A 1 102 ? -2.274 7.995 -0.202 1.00 93.75 102 LYS A CA 1
ATOM 777 C C . LYS A 1 102 ? -3.445 7.338 0.515 1.00 93.75 102 LYS A C 1
ATOM 779 O O . LYS A 1 102 ? -3.506 7.418 1.739 1.00 93.75 102 LYS A O 1
ATOM 784 N N . GLU A 1 103 ? -4.351 6.701 -0.220 1.00 93.31 103 GLU A N 1
ATOM 785 C CA . GLU A 1 103 ? -5.478 5.973 0.372 1.00 93.31 103 GLU A CA 1
ATOM 786 C C . GLU A 1 103 ? -4.990 4.841 1.275 1.00 93.31 103 GLU A C 1
ATOM 788 O O . GLU A 1 103 ? -5.337 4.815 2.455 1.00 93.31 103 GLU A O 1
ATOM 793 N N . VAL A 1 104 ? -4.100 3.986 0.766 1.00 94.62 104 VAL A N 1
ATOM 794 C CA . VAL A 1 104 ? -3.528 2.866 1.522 1.00 94.62 104 VAL A CA 1
ATOM 795 C C . VAL A 1 104 ? -2.771 3.371 2.753 1.00 94.62 104 VAL A C 1
ATOM 797 O O . VAL A 1 104 ? -3.048 2.907 3.857 1.00 94.62 104 VAL A O 1
ATOM 800 N N . LYS A 1 105 ? -1.900 4.384 2.620 1.00 93.25 105 LYS A N 1
ATOM 801 C CA . LYS A 1 105 ? -1.124 4.930 3.755 1.00 93.25 105 LYS A CA 1
ATOM 802 C C . LYS A 1 105 ? -1.977 5.572 4.854 1.00 93.25 105 LYS A C 1
ATOM 804 O O . LYS A 1 105 ? -1.565 5.566 6.009 1.00 93.25 105 LYS A O 1
ATOM 809 N N . ASN A 1 106 ? -3.133 6.136 4.509 1.00 93.94 106 ASN A N 1
ATOM 810 C CA . ASN A 1 106 ? -4.028 6.788 5.471 1.00 93.94 106 ASN A CA 1
ATOM 811 C C . ASN A 1 106 ? -5.139 5.862 5.991 1.00 93.94 106 ASN A C 1
ATOM 813 O O . ASN A 1 106 ? -5.931 6.267 6.845 1.00 93.94 106 ASN A O 1
ATOM 817 N N . SER A 1 107 ? -5.229 4.644 5.464 1.00 94.31 107 SER A N 1
ATOM 818 C CA . SER A 1 107 ? -6.228 3.658 5.863 1.00 94.31 107 SER A CA 1
ATOM 819 C C . SER A 1 107 ? -5.766 2.836 7.073 1.00 94.31 107 SER A C 1
ATOM 821 O O . SER A 1 107 ? -4.580 2.759 7.384 1.00 94.31 107 SER A O 1
ATOM 823 N N . ASN A 1 108 ? -6.719 2.217 7.775 1.00 94.00 108 ASN A N 1
ATOM 824 C CA . ASN A 1 108 ? -6.425 1.279 8.857 1.00 94.00 108 ASN A CA 1
ATOM 825 C C . ASN A 1 108 ? -6.497 -0.163 8.323 1.00 94.00 108 ASN A C 1
ATOM 827 O O . ASN A 1 108 ? -7.608 -0.583 7.981 1.00 94.00 108 ASN A O 1
ATOM 831 N N . PRO A 1 109 ? -5.385 -0.927 8.329 1.00 94.00 109 PRO A N 1
ATOM 832 C CA . PRO A 1 109 ? -5.344 -2.317 7.871 1.00 94.00 109 PRO A CA 1
ATOM 833 C C . PRO A 1 109 ? -6.406 -3.220 8.494 1.00 94.00 109 PRO A C 1
ATOM 835 O O . PRO A 1 109 ? -6.886 -4.134 7.841 1.00 94.00 109 PRO A O 1
ATOM 838 N N . ALA A 1 110 ? -6.832 -2.949 9.733 1.00 92.69 110 ALA A N 1
ATOM 839 C CA . ALA A 1 110 ? -7.822 -3.775 10.435 1.00 92.69 110 ALA A CA 1
ATOM 840 C C . ALA A 1 110 ? -9.209 -3.779 9.782 1.00 92.69 110 ALA A C 1
ATOM 842 O O . ALA A 1 110 ? -10.021 -4.654 10.063 1.00 92.69 110 ALA A O 1
ATOM 843 N N . ASN A 1 111 ? -9.489 -2.775 8.951 1.00 93.19 111 ASN A N 1
ATOM 844 C CA . ASN A 1 111 ? -10.786 -2.571 8.319 1.00 93.19 111 ASN A CA 1
ATOM 845 C C . ASN A 1 111 ? -10.707 -2.728 6.796 1.00 93.19 111 ASN A C 1
ATOM 847 O O . ASN A 1 111 ? -11.598 -2.244 6.099 1.00 93.19 111 ASN A O 1
ATOM 851 N N . TRP A 1 112 ? -9.620 -3.303 6.276 1.00 93.31 112 TRP A N 1
ATOM 852 C CA . TRP A 1 112 ? -9.463 -3.486 4.841 1.00 93.31 112 TRP A CA 1
ATOM 853 C C . TRP A 1 112 ? -10.453 -4.519 4.329 1.00 93.31 112 TRP A C 1
ATOM 855 O O . TRP A 1 112 ? -10.519 -5.646 4.816 1.00 93.31 112 TRP A O 1
ATOM 865 N N . ASP A 1 113 ? -11.225 -4.096 3.340 1.00 92.12 113 ASP A N 1
ATOM 866 C CA . ASP A 1 113 ? -11.963 -4.979 2.462 1.00 92.12 113 ASP A CA 1
ATOM 867 C C . ASP A 1 113 ? -11.109 -5.317 1.232 1.00 92.12 113 ASP A C 1
ATOM 869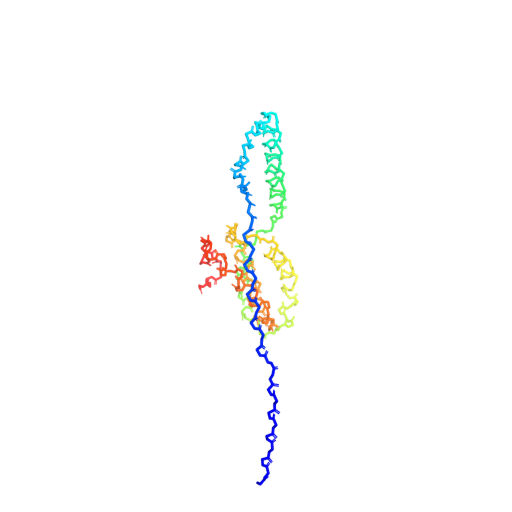 O O . ASP A 1 113 ? -9.990 -4.819 1.052 1.00 92.12 113 ASP A O 1
ATOM 873 N N . LYS A 1 114 ? -11.660 -6.172 0.373 1.00 89.12 114 LYS A N 1
ATOM 874 C CA . LYS A 1 114 ? -11.040 -6.594 -0.882 1.00 89.12 114 LYS A CA 1
ATOM 875 C C . LYS A 1 114 ? -10.562 -5.419 -1.744 1.00 89.12 114 LYS A C 1
ATOM 877 O O . LYS A 1 114 ? -9.495 -5.501 -2.337 1.00 89.12 114 LYS A O 1
ATOM 882 N N . GLU A 1 115 ? -11.304 -4.312 -1.804 1.00 89.44 115 GLU A N 1
ATOM 883 C CA . GLU A 1 115 ? -10.914 -3.149 -2.615 1.00 89.44 115 GLU A CA 1
ATOM 884 C C . GLU A 1 115 ? -9.645 -2.476 -2.071 1.00 89.44 115 GLU A C 1
ATOM 886 O O . GLU A 1 115 ? -8.749 -2.106 -2.833 1.00 89.44 115 GLU A O 1
ATOM 891 N N . MET A 1 116 ? -9.538 -2.316 -0.750 1.00 93.38 116 MET A N 1
ATOM 892 C CA . MET A 1 116 ? -8.348 -1.711 -0.151 1.00 93.38 116 MET A CA 1
ATOM 893 C C . MET A 1 116 ? -7.118 -2.613 -0.281 1.00 93.38 116 MET A C 1
ATOM 895 O O . MET A 1 116 ? -6.015 -2.132 -0.550 1.00 93.38 116 MET A O 1
ATOM 899 N N . LEU A 1 117 ? -7.321 -3.922 -0.144 1.00 91.62 117 LEU A N 1
ATOM 900 C CA . LEU A 1 117 ? -6.289 -4.922 -0.378 1.00 91.62 117 LEU A CA 1
ATOM 901 C C . LEU A 1 117 ? -5.822 -4.896 -1.844 1.00 91.62 117 LEU A C 1
ATOM 903 O O . LEU A 1 117 ? -4.623 -4.853 -2.114 1.00 91.62 117 LEU A O 1
ATOM 907 N N . ASP A 1 118 ? -6.763 -4.789 -2.782 1.00 89.88 118 ASP A N 1
ATOM 908 C CA . ASP A 1 118 ? -6.495 -4.642 -4.211 1.00 89.88 118 ASP A CA 1
ATOM 909 C C . ASP A 1 118 ? -5.638 -3.400 -4.512 1.00 89.88 118 ASP A C 1
ATOM 911 O O . ASP A 1 118 ? -4.680 -3.463 -5.285 1.00 89.88 118 ASP A O 1
ATOM 915 N N . LYS A 1 119 ? -5.922 -2.269 -3.859 1.00 92.56 119 LYS A N 1
ATOM 916 C CA . LYS A 1 119 ? -5.100 -1.050 -3.961 1.00 92.56 119 LYS A CA 1
ATOM 917 C C . LYS A 1 119 ? -3.706 -1.242 -3.365 1.00 92.56 119 LYS A C 1
ATOM 919 O O . LYS A 1 119 ? -2.733 -0.719 -3.911 1.00 92.56 119 LYS A O 1
ATOM 924 N N . ALA A 1 120 ? -3.583 -1.970 -2.255 1.00 94.00 120 ALA A N 1
ATOM 925 C CA . ALA A 1 120 ? -2.291 -2.261 -1.638 1.00 94.00 120 ALA A CA 1
ATOM 926 C C . ALA A 1 120 ? -1.405 -3.111 -2.564 1.00 94.00 120 ALA A C 1
ATOM 928 O O . ALA A 1 120 ? -0.251 -2.742 -2.793 1.00 94.00 120 ALA A O 1
ATOM 929 N N . TYR A 1 121 ? -1.956 -4.166 -3.170 1.00 91.94 121 TYR A N 1
ATOM 930 C CA . TYR A 1 121 ? -1.241 -4.995 -4.147 1.00 91.94 121 TYR A CA 1
ATOM 931 C C . TYR A 1 121 ? -0.913 -4.243 -5.439 1.00 91.94 121 TYR A C 1
ATOM 933 O O . TYR A 1 121 ? 0.200 -4.369 -5.949 1.00 91.94 121 TYR A O 1
ATOM 941 N N . PHE A 1 122 ? -1.818 -3.399 -5.940 1.00 90.94 122 PHE A N 1
ATOM 942 C CA . PHE A 1 122 ? -1.517 -2.515 -7.068 1.00 90.94 122 PHE A CA 1
ATOM 943 C C . PHE A 1 122 ? -0.299 -1.625 -6.787 1.00 90.94 122 PHE A C 1
ATOM 945 O O . PHE A 1 122 ? 0.631 -1.573 -7.593 1.00 90.94 122 PHE A O 1
ATOM 952 N N . ASN A 1 123 ? -0.267 -0.965 -5.625 1.00 94.06 123 ASN A N 1
ATOM 953 C CA . ASN A 1 123 ? 0.856 -0.112 -5.247 1.00 94.06 123 ASN A CA 1
ATOM 954 C C . ASN A 1 123 ? 2.162 -0.902 -5.076 1.00 94.06 123 ASN A C 1
ATOM 956 O O . ASN A 1 123 ? 3.223 -0.406 -5.457 1.00 94.06 123 ASN A O 1
ATOM 960 N N . LEU A 1 124 ? 2.086 -2.115 -4.521 1.00 93.56 124 LEU A N 1
ATOM 961 C CA . LEU A 1 124 ? 3.224 -3.021 -4.375 1.00 93.56 124 LEU A CA 1
ATOM 962 C C . LEU A 1 124 ? 3.827 -3.379 -5.740 1.00 93.56 124 LEU A C 1
ATOM 964 O O . LEU A 1 124 ? 5.025 -3.197 -5.948 1.00 93.56 124 LEU A O 1
ATOM 968 N N . LEU A 1 125 ? 2.995 -3.832 -6.682 1.00 90.06 125 LEU A N 1
ATOM 969 C CA . LEU A 1 125 ? 3.426 -4.200 -8.033 1.00 90.06 125 LEU A CA 1
ATOM 970 C C . LEU A 1 125 ? 3.979 -3.000 -8.802 1.00 90.06 125 LEU A C 1
ATOM 972 O O . LEU A 1 125 ? 5.004 -3.115 -9.472 1.00 90.06 125 LEU A O 1
ATOM 976 N N . TYR A 1 126 ? 3.327 -1.840 -8.695 1.00 90.94 126 TYR A N 1
ATOM 977 C CA . TYR A 1 126 ? 3.824 -0.616 -9.314 1.00 90.94 126 TYR A CA 1
ATOM 978 C C . TYR A 1 126 ? 5.203 -0.238 -8.756 1.00 90.94 126 TYR A C 1
ATOM 980 O O . TYR A 1 126 ? 6.113 0.065 -9.527 1.00 90.94 126 TYR A O 1
ATOM 988 N N . ALA A 1 127 ? 5.378 -0.274 -7.430 1.00 92.56 127 ALA A N 1
ATOM 989 C CA . ALA A 1 127 ? 6.646 0.054 -6.782 1.00 92.56 127 ALA A CA 1
ATOM 990 C C . ALA A 1 127 ? 7.768 -0.912 -7.188 1.00 92.56 127 ALA A C 1
ATOM 992 O O . ALA A 1 127 ? 8.871 -0.457 -7.491 1.00 92.56 127 ALA A O 1
ATOM 993 N N . ASP A 1 128 ? 7.479 -2.212 -7.260 1.00 90.75 128 ASP A N 1
ATOM 994 C CA . ASP A 1 128 ? 8.425 -3.232 -7.723 1.00 90.75 128 ASP A CA 1
ATOM 995 C C . ASP A 1 128 ? 8.880 -2.954 -9.161 1.00 90.75 128 ASP A C 1
ATOM 997 O O . ASP A 1 128 ? 10.074 -2.817 -9.437 1.00 90.75 128 ASP A O 1
ATOM 1001 N N . LYS A 1 129 ? 7.925 -2.728 -10.070 1.00 88.69 129 LYS A N 1
ATOM 1002 C CA . LYS A 1 129 ? 8.212 -2.409 -11.475 1.00 88.69 129 LYS A CA 1
ATOM 1003 C C . LYS A 1 129 ? 8.938 -1.081 -11.665 1.00 88.69 129 LYS A C 1
ATOM 1005 O O . LYS A 1 129 ? 9.752 -0.956 -12.578 1.00 88.69 129 LYS A O 1
ATOM 1010 N N . ALA A 1 130 ? 8.676 -0.100 -10.809 1.00 88.56 130 ALA A N 1
ATOM 1011 C CA . ALA A 1 130 ? 9.377 1.178 -10.805 1.00 88.56 130 ALA A CA 1
ATOM 1012 C C . ALA A 1 130 ? 10.783 1.102 -10.172 1.00 88.56 130 ALA A C 1
ATOM 1014 O O . ALA A 1 130 ? 11.512 2.094 -10.205 1.00 88.56 130 ALA A O 1
ATOM 1015 N N . GLY A 1 131 ? 11.175 -0.036 -9.582 1.00 87.88 131 GLY A N 1
ATOM 1016 C CA . GLY A 1 131 ? 12.438 -0.182 -8.851 1.00 87.88 131 GLY A CA 1
ATOM 1017 C C . GLY A 1 131 ? 12.471 0.584 -7.522 1.00 87.88 131 GLY A C 1
ATOM 1018 O O . GLY A 1 131 ? 13.544 0.903 -7.006 1.00 87.88 131 GLY A O 1
ATOM 1019 N N . ALA A 1 132 ? 11.304 0.905 -6.963 1.00 91.75 132 ALA A N 1
ATOM 1020 C CA . ALA A 1 132 ? 11.137 1.644 -5.717 1.00 91.75 132 ALA A CA 1
ATOM 1021 C C . ALA A 1 132 ? 11.132 0.683 -4.513 1.00 91.75 132 ALA A C 1
ATOM 1023 O O . ALA A 1 132 ? 10.110 0.457 -3.867 1.00 91.75 132 ALA A O 1
ATOM 1024 N N . PHE A 1 133 ? 12.288 0.079 -4.222 1.00 91.88 133 PHE A N 1
ATOM 1025 C CA . PHE A 1 133 ? 12.406 -0.994 -3.222 1.00 91.88 133 PHE A CA 1
ATOM 1026 C C . PHE A 1 133 ? 11.950 -0.593 -1.812 1.00 91.88 133 PHE A C 1
ATOM 1028 O O . PHE A 1 133 ? 11.382 -1.414 -1.097 1.00 91.88 133 PHE A O 1
ATOM 1035 N N . THR A 1 134 ? 12.175 0.657 -1.400 1.00 92.81 134 THR A N 1
ATOM 1036 C CA . THR A 1 134 ? 11.709 1.147 -0.093 1.00 92.81 134 THR A CA 1
ATOM 1037 C C . THR A 1 134 ? 10.187 1.067 -0.001 1.00 92.81 134 THR A C 1
ATOM 1039 O O . THR A 1 134 ? 9.653 0.539 0.971 1.00 92.81 134 THR A O 1
ATOM 1042 N N . GLU A 1 135 ? 9.484 1.526 -1.034 1.00 93.62 135 GLU A N 1
ATOM 1043 C CA . GLU A 1 135 ? 8.030 1.447 -1.131 1.00 93.62 135 GLU A CA 1
ATOM 1044 C C . GLU A 1 135 ? 7.516 0.009 -1.201 1.00 93.62 135 GLU A C 1
ATOM 1046 O O . GLU A 1 135 ? 6.494 -0.287 -0.587 1.00 93.62 135 GLU A O 1
ATOM 1051 N N . VAL A 1 136 ? 8.226 -0.895 -1.884 1.00 93.38 136 VAL A N 1
ATOM 1052 C CA . VAL A 1 136 ? 7.899 -2.332 -1.883 1.00 93.38 136 VAL A CA 1
ATOM 1053 C C . VAL A 1 136 ? 7.857 -2.866 -0.450 1.00 93.38 136 VAL A C 1
ATOM 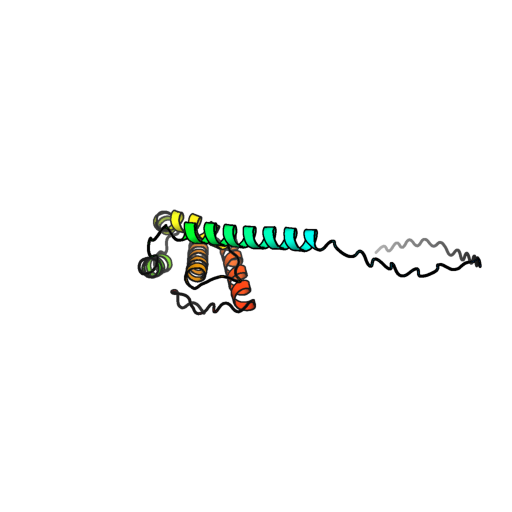1055 O O . VAL A 1 136 ? 6.858 -3.460 -0.042 1.00 93.38 136 VAL A O 1
ATOM 1058 N N . TYR A 1 137 ? 8.896 -2.598 0.346 1.00 93.38 137 TYR A N 1
ATOM 1059 C CA . TYR A 1 137 ? 8.933 -3.018 1.749 1.00 93.38 137 TYR A CA 1
ATOM 1060 C C . TYR A 1 137 ? 7.846 -2.357 2.598 1.00 93.38 137 TYR A C 1
ATOM 1062 O O . TYR A 1 137 ? 7.251 -3.021 3.447 1.00 93.38 137 TYR A O 1
ATOM 1070 N N . GLU A 1 138 ? 7.561 -1.072 2.373 1.00 93.56 138 GLU A N 1
ATOM 1071 C CA . GLU A 1 138 ? 6.462 -0.391 3.058 1.00 93.56 138 GLU A CA 1
ATOM 1072 C C . GLU A 1 138 ? 5.126 -1.094 2.785 1.00 93.56 138 GLU A C 1
ATOM 1074 O O . GLU A 1 138 ? 4.433 -1.455 3.736 1.00 93.56 138 GLU A O 1
ATOM 1079 N N . PHE A 1 139 ? 4.772 -1.349 1.523 1.00 94.94 139 PHE A N 1
ATOM 1080 C CA . PHE A 1 139 ? 3.495 -1.986 1.193 1.00 94.94 139 PHE A CA 1
ATOM 1081 C C . PHE A 1 139 ? 3.412 -3.432 1.685 1.00 94.94 139 PHE A C 1
ATOM 1083 O O . PHE A 1 139 ? 2.391 -3.794 2.273 1.00 94.94 139 PHE A O 1
ATOM 1090 N N . LEU A 1 140 ? 4.485 -4.220 1.554 1.00 94.31 140 LEU A N 1
ATOM 1091 C CA . LEU A 1 140 ? 4.552 -5.568 2.135 1.00 94.31 140 LEU A CA 1
ATOM 1092 C C . LEU A 1 140 ? 4.308 -5.539 3.645 1.00 94.31 140 LEU A C 1
ATOM 1094 O O . LEU A 1 140 ? 3.492 -6.305 4.151 1.00 94.31 140 LEU A O 1
ATOM 1098 N N . SER A 1 141 ? 4.952 -4.617 4.367 1.00 94.12 141 SER A N 1
ATOM 1099 C CA . SER A 1 141 ? 4.802 -4.528 5.822 1.00 94.12 141 SER A CA 1
ATOM 1100 C C . SER A 1 141 ? 3.365 -4.225 6.253 1.00 94.12 141 SER A C 1
ATOM 1102 O O . SER A 1 141 ? 2.886 -4.775 7.244 1.00 94.12 141 SER A O 1
ATOM 1104 N N . VAL A 1 142 ? 2.646 -3.387 5.501 1.00 94.38 142 VAL A N 1
ATOM 1105 C CA . VAL A 1 142 ? 1.253 -3.046 5.815 1.00 94.38 142 VAL A CA 1
ATOM 1106 C C . VAL A 1 142 ? 0.318 -4.216 5.489 1.00 94.38 142 VAL A C 1
ATOM 1108 O O . VAL A 1 142 ? -0.573 -4.508 6.288 1.00 94.38 142 VAL A O 1
ATOM 1111 N N . ILE A 1 143 ? 0.547 -4.927 4.379 1.00 94.25 143 ILE A N 1
ATOM 1112 C CA . ILE A 1 143 ? -0.204 -6.144 4.022 1.00 94.25 143 ILE A CA 1
ATOM 1113 C C . ILE A 1 143 ? 0.018 -7.244 5.073 1.00 94.25 143 ILE A C 1
ATOM 1115 O O . ILE A 1 143 ? -0.946 -7.836 5.554 1.00 94.25 143 ILE A O 1
ATOM 1119 N N . GLU A 1 144 ? 1.256 -7.462 5.524 1.00 94.00 144 GLU A N 1
ATOM 1120 C CA . GLU A 1 144 ? 1.547 -8.404 6.613 1.00 94.00 144 GLU A CA 1
ATOM 1121 C C . GLU A 1 144 ? 0.831 -8.031 7.917 1.00 94.00 144 GLU A C 1
ATOM 1123 O O . GLU A 1 144 ? 0.383 -8.905 8.664 1.00 94.00 144 GLU A O 1
ATOM 1128 N N . VAL A 1 145 ? 0.742 -6.735 8.232 1.00 93.38 145 VAL A N 1
ATOM 1129 C CA . VAL A 1 145 ? -0.018 -6.270 9.399 1.00 93.38 145 VAL A CA 1
ATOM 1130 C C . VAL A 1 145 ? -1.500 -6.597 9.227 1.00 93.38 145 VAL A C 1
ATOM 1132 O O . VAL A 1 145 ? -2.094 -7.101 10.178 1.00 93.38 145 VAL A O 1
ATOM 1135 N N . ALA A 1 146 ? -2.077 -6.380 8.038 1.00 92.75 146 ALA A N 1
ATOM 1136 C CA . ALA A 1 146 ? -3.457 -6.757 7.720 1.00 92.75 146 ALA A CA 1
ATOM 1137 C C . ALA A 1 146 ? -3.694 -8.270 7.905 1.00 92.75 146 ALA A C 1
ATOM 1139 O O . ALA A 1 146 ? -4.664 -8.679 8.545 1.00 92.75 146 ALA A O 1
ATOM 1140 N N . GLN A 1 147 ? -2.765 -9.108 7.442 1.00 92.94 147 GLN A N 1
ATOM 1141 C CA . GLN A 1 147 ? -2.837 -10.558 7.637 1.00 92.94 147 GLN A CA 1
ATOM 1142 C C . GLN A 1 147 ? -2.810 -10.936 9.124 1.00 92.94 147 GLN A C 1
ATOM 1144 O O . GLN A 1 147 ? -3.652 -11.698 9.602 1.00 92.94 147 GLN A O 1
ATOM 1149 N N . LYS A 1 148 ? -1.868 -10.370 9.891 1.00 92.75 148 LYS A N 1
ATOM 1150 C CA . LYS A 1 148 ? -1.681 -10.667 11.325 1.00 92.75 148 LYS A CA 1
ATOM 1151 C C . LYS A 1 148 ? -2.899 -10.309 12.181 1.00 92.75 148 LYS A C 1
ATOM 1153 O O . LYS A 1 148 ? -3.082 -10.901 13.242 1.00 92.75 148 LYS A O 1
ATOM 1158 N N . ILE A 1 149 ? -3.722 -9.361 11.738 1.00 92.50 149 ILE A N 1
ATOM 1159 C CA . ILE A 1 149 ? -4.964 -8.949 12.416 1.00 92.50 149 ILE A CA 1
ATOM 1160 C C . ILE A 1 149 ? -6.219 -9.632 11.851 1.00 92.50 149 ILE A C 1
ATOM 1162 O O . ILE A 1 149 ? -7.325 -9.319 12.288 1.00 92.50 149 ILE A O 1
ATOM 1166 N N . GLY A 1 150 ? -6.051 -10.599 10.945 1.00 90.38 150 GLY A N 1
ATOM 1167 C CA . GLY A 1 150 ? -7.116 -11.484 10.475 1.00 90.38 150 GLY A CA 1
ATOM 1168 C C . GLY A 1 150 ? -7.807 -11.048 9.185 1.00 90.38 150 GLY A C 1
ATOM 1169 O O . GLY A 1 150 ? -8.844 -11.619 8.852 1.00 90.38 150 GLY A O 1
ATOM 1170 N N . VAL A 1 151 ? -7.265 -10.068 8.454 1.00 90.81 151 VAL A N 1
ATOM 1171 C CA . VAL A 1 151 ? -7.715 -9.799 7.081 1.00 90.81 151 VAL A CA 1
ATOM 1172 C C . VAL A 1 151 ? -7.281 -10.963 6.197 1.00 90.81 151 VAL A C 1
ATOM 1174 O O . VAL A 1 151 ? -6.130 -11.399 6.252 1.00 90.81 151 VAL A O 1
ATOM 1177 N N . ASN A 1 152 ? -8.206 -11.471 5.384 1.00 90.56 152 ASN A N 1
ATOM 1178 C CA . ASN A 1 152 ? -7.897 -12.501 4.405 1.00 90.56 152 ASN A CA 1
ATOM 1179 C C . ASN A 1 152 ? -7.119 -11.877 3.239 1.00 90.56 152 ASN A C 1
ATOM 1181 O O . ASN A 1 152 ? -7.728 -11.306 2.338 1.00 90.56 152 ASN A O 1
ATOM 1185 N N . ILE A 1 153 ? -5.786 -11.954 3.274 1.00 88.81 153 ILE A N 1
ATOM 1186 C CA . ILE A 1 153 ? -4.948 -11.377 2.215 1.00 88.81 153 ILE A CA 1
ATOM 1187 C C . ILE A 1 153 ? -5.079 -12.116 0.882 1.00 88.81 153 ILE A C 1
ATOM 1189 O O . ILE A 1 153 ? -4.749 -11.540 -0.146 1.00 88.81 153 ILE A O 1
ATOM 1193 N N . ASP A 1 154 ? -5.639 -13.325 0.879 1.00 87.31 154 ASP A N 1
ATOM 1194 C CA . ASP A 1 154 ? -5.900 -14.090 -0.342 1.00 87.31 154 ASP A CA 1
ATOM 1195 C C . ASP A 1 154 ? -7.172 -13.596 -1.056 1.00 87.31 154 ASP A C 1
ATOM 1197 O O . ASP A 1 154 ? -7.411 -13.923 -2.219 1.00 87.31 154 ASP A O 1
ATOM 1201 N N . ASP A 1 155 ? -8.008 -12.791 -0.381 1.00 82.94 155 ASP A N 1
ATOM 1202 C CA . ASP A 1 155 ? -9.221 -12.189 -0.949 1.00 82.94 155 ASP A CA 1
ATOM 1203 C C . ASP A 1 155 ? -8.888 -10.936 -1.772 1.00 82.94 155 ASP A C 1
ATOM 1205 O O . ASP A 1 155 ? -9.389 -9.838 -1.524 1.00 82.94 155 ASP A O 1
ATOM 1209 N N . ASN A 1 156 ? -7.993 -11.100 -2.745 1.00 79.44 156 ASN A N 1
ATOM 1210 C CA . ASN A 1 156 ? -7.569 -10.059 -3.670 1.00 79.44 156 ASN A CA 1
ATOM 1211 C C . ASN A 1 156 ? -7.810 -10.485 -5.129 1.00 79.44 156 ASN A C 1
ATOM 1213 O O . ASN A 1 156 ? -7.778 -11.661 -5.486 1.00 79.44 156 ASN A O 1
ATOM 1217 N N . SER A 1 157 ? -8.041 -9.512 -6.009 1.00 78.06 157 SER A N 1
ATOM 1218 C CA . SER A 1 157 ? -8.207 -9.713 -7.457 1.00 78.06 157 SER A CA 1
ATOM 1219 C C . SER A 1 157 ? -6.924 -10.153 -8.165 1.00 78.06 157 SER A C 1
ATOM 1221 O O . SER A 1 157 ? -6.964 -10.463 -9.356 1.00 78.06 157 SER A O 1
ATOM 1223 N N . TYR A 1 158 ? -5.789 -10.120 -7.467 1.00 67.69 158 TYR A N 1
ATOM 1224 C CA . TYR A 1 158 ? -4.456 -10.311 -8.026 1.00 67.69 158 TYR A CA 1
ATOM 1225 C C . TYR A 1 158 ? -3.990 -11.766 -7.922 1.00 67.69 158 TYR A C 1
ATOM 1227 O O . TYR A 1 158 ? -3.058 -12.139 -8.631 1.00 67.69 158 TYR A O 1
ATOM 1235 N N . GLY A 1 159 ? -4.651 -12.595 -7.104 1.00 66.62 159 GLY A N 1
ATOM 1236 C CA . GLY A 1 159 ? -4.268 -13.988 -6.868 1.00 66.62 159 GLY A CA 1
ATOM 1237 C C . GLY A 1 159 ? -2.858 -14.127 -6.292 1.00 66.62 159 GLY A C 1
ATOM 1238 O O . GLY A 1 159 ? -2.192 -15.115 -6.583 1.00 66.62 159 GLY A O 1
ATOM 1239 N N . ILE A 1 160 ? -2.394 -13.109 -5.563 1.00 68.12 160 ILE A N 1
ATOM 1240 C CA . ILE A 1 160 ? -1.095 -13.105 -4.885 1.00 68.12 160 ILE A CA 1
ATOM 1241 C C . ILE A 1 160 ? -1.312 -13.641 -3.470 1.00 68.12 160 ILE A C 1
ATOM 1243 O O . ILE A 1 160 ? -2.088 -13.036 -2.726 1.00 68.12 160 ILE A O 1
ATOM 1247 N N . ASP A 1 161 ? -0.638 -14.744 -3.143 1.00 62.28 161 ASP A N 1
ATOM 1248 C CA . ASP A 1 161 ? -0.610 -15.435 -1.847 1.00 62.28 161 ASP A CA 1
ATOM 1249 C C . ASP A 1 161 ? 0.692 -15.190 -1.056 1.00 62.28 161 ASP A C 1
ATOM 1251 O O . ASP A 1 161 ? 1.773 -15.040 -1.676 1.00 62.28 161 ASP A O 1
#